Protein AF-A0A2H0W371-F1 (afdb_monomer_lite)

Foldseek 3Di:
DDDDPPPLLVVLQDQWFQLQVLVCVLVVHPDDDPVLLVLLLVLCVVVPDDSVVSVCSSVGDTDGLVVSLVSLCSSCVSVDPSRPNPCSNVSSVVVSSVSSVVRVVVVVVVVVVVVVVVVVVVVVVPPPPPPPPDDDDDDDDDDDDDDD

Organism: NCBI:txid1974525

pLDDT: mean 72.92, std 15.18, range [40.22, 87.5]

Secondary structure (DSSP, 8-state):
--TT---HHHHH--SEEEHHHHHHHHHT-SS--HHHHHHHHHHHHHTT--HHHHHHHHTT-EEEHHHHHHHHHHHHHTT-TT--TTTHHHHHHHHHHHHHHHHHHHHHHHHHHHHHHHHHHHHHHHS--------PPP----------

Radius of gyration: 30.05 Å; chains: 1; bounding box: 100×26×54 Å

Structure (mmCIF, N/CA/C/O backbone):
data_AF-A0A2H0W371-F1
#
_entry.id   AF-A0A2H0W371-F1
#
loop_
_atom_site.group_PDB
_atom_site.id
_atom_site.type_symbol
_atom_site.label_atom_id
_atom_site.label_alt_id
_atom_site.label_comp_id
_atom_site.label_asym_id
_atom_site.label_entity_id
_atom_site.label_seq_id
_atom_site.pdbx_PDB_ins_code
_atom_site.Cartn_x
_atom_site.Cartn_y
_atom_site.Cartn_z
_atom_site.occupancy
_atom_site.B_iso_or_equiv
_atom_site.auth_seq_id
_atom_site.auth_comp_id
_atom_site.auth_asym_id
_atom_site.auth_atom_id
_atom_site.pdbx_PDB_model_num
ATOM 1 N N . MET A 1 1 ? -1.515 -13.572 -37.537 1.00 45.47 1 MET A N 1
ATOM 2 C CA . MET A 1 1 ? -2.278 -12.815 -36.516 1.00 45.47 1 MET A CA 1
ATOM 3 C C . MET A 1 1 ? -1.657 -13.055 -35.143 1.00 45.47 1 MET A C 1
ATOM 5 O O . MET A 1 1 ? -1.600 -14.215 -34.756 1.00 45.47 1 MET A O 1
ATOM 9 N N . PRO A 1 2 ? -1.158 -12.048 -34.399 1.00 51.03 2 PRO A N 1
ATOM 10 C CA . PRO A 1 2 ? -0.669 -12.282 -33.046 1.00 51.03 2 PRO A CA 1
ATOM 11 C C . PRO A 1 2 ? -1.848 -12.209 -32.069 1.00 51.03 2 PRO A C 1
ATOM 13 O O . PRO A 1 2 ? -2.176 -11.146 -31.541 1.00 51.03 2 PRO A O 1
ATOM 16 N N . LEU A 1 3 ? -2.499 -13.349 -31.849 1.00 54.38 3 LEU A N 1
ATOM 17 C CA . LEU A 1 3 ? -3.424 -13.540 -30.737 1.00 54.38 3 LEU A CA 1
ATOM 18 C C . LEU A 1 3 ? -2.616 -13.490 -29.426 1.00 54.38 3 LEU A C 1
ATOM 20 O O . LEU A 1 3 ? -1.643 -14.217 -29.261 1.00 54.38 3 LEU A O 1
ATOM 24 N N . PHE A 1 4 ? -3.013 -12.610 -28.506 1.00 58.00 4 PHE A N 1
ATOM 25 C CA . PHE A 1 4 ? -2.480 -12.485 -27.140 1.00 58.00 4 PHE A CA 1
ATOM 26 C C . PHE A 1 4 ? -1.061 -11.911 -26.981 1.00 58.00 4 PHE A C 1
ATOM 28 O O . PHE A 1 4 ? -0.210 -12.463 -26.282 1.00 58.00 4 PHE A O 1
ATOM 35 N N . ARG A 1 5 ? -0.836 -10.672 -27.442 1.00 51.91 5 ARG A N 1
ATOM 36 C CA . ARG A 1 5 ? 0.043 -9.784 -26.658 1.00 51.91 5 ARG A CA 1
ATOM 37 C C . ARG A 1 5 ? -0.689 -9.452 -25.355 1.00 51.91 5 ARG A C 1
ATOM 39 O O . ARG A 1 5 ? -1.376 -8.436 -25.291 1.00 51.91 5 ARG A O 1
ATOM 46 N N . GLN A 1 6 ? -0.557 -10.292 -24.320 1.00 54.16 6 GLN A N 1
ATOM 47 C CA . GLN A 1 6 ? -0.824 -9.849 -22.945 1.00 54.16 6 GLN A CA 1
ATOM 48 C C . GLN A 1 6 ? -0.182 -8.471 -22.801 1.00 54.16 6 GLN A C 1
ATOM 50 O O . GLN A 1 6 ? 1.014 -8.326 -23.087 1.00 54.16 6 GLN A O 1
ATOM 55 N N . SER A 1 7 ? -0.986 -7.455 -22.471 1.00 61.69 7 SER A N 1
ATOM 56 C CA . SER A 1 7 ? -0.488 -6.084 -22.379 1.00 61.69 7 SER A CA 1
ATOM 57 C C . SER A 1 7 ? 0.780 -6.115 -21.526 1.00 61.69 7 SER A C 1
ATOM 59 O O . SER A 1 7 ? 0.768 -6.649 -20.420 1.00 61.69 7 SER A O 1
ATOM 61 N N . GLN A 1 8 ? 1.913 -5.633 -22.051 1.00 63.12 8 GLN A N 1
ATOM 62 C CA . GLN A 1 8 ? 3.216 -5.754 -21.372 1.00 63.12 8 GLN A CA 1
ATOM 63 C C . GLN A 1 8 ? 3.173 -5.211 -19.930 1.00 63.12 8 GLN A C 1
ATOM 65 O O . GLN A 1 8 ? 3.962 -5.607 -19.082 1.00 63.12 8 GLN A O 1
ATOM 70 N N . ILE A 1 9 ? 2.203 -4.342 -19.648 1.00 61.50 9 ILE A N 1
ATOM 71 C CA . ILE A 1 9 ? 1.884 -3.795 -18.333 1.00 61.50 9 ILE A CA 1
ATOM 72 C C . ILE A 1 9 ? 1.444 -4.889 -17.342 1.00 61.50 9 ILE A C 1
ATOM 74 O O . ILE A 1 9 ? 1.926 -4.873 -16.215 1.00 61.50 9 ILE A O 1
ATOM 78 N N . GLN A 1 10 ? 0.625 -5.873 -17.742 1.00 63.59 10 GLN A N 1
ATOM 79 C CA . GLN A 1 10 ? 0.206 -6.998 -16.882 1.00 63.59 10 GLN A CA 1
ATOM 80 C C . GLN A 1 10 ? 1.382 -7.879 -16.432 1.00 63.59 10 GLN A C 1
ATOM 82 O O . GLN A 1 10 ? 1.332 -8.480 -15.365 1.00 63.59 10 GLN A O 1
ATOM 87 N N . LYS A 1 11 ? 2.480 -7.933 -17.197 1.00 69.94 11 LYS A N 1
ATOM 88 C CA . LYS A 1 11 ? 3.693 -8.655 -16.770 1.00 69.94 11 LYS A CA 1
ATOM 89 C C . LYS A 1 11 ? 4.420 -7.951 -15.623 1.00 69.94 11 LYS A C 1
ATOM 91 O O . LYS A 1 11 ? 5.147 -8.588 -14.869 1.00 69.94 11 LYS A O 1
ATOM 96 N N . HIS A 1 12 ? 4.230 -6.639 -15.494 1.00 72.12 12 HIS A N 1
ATOM 97 C CA . HIS A 1 12 ? 4.898 -5.806 -14.498 1.00 72.12 12 HIS A CA 1
ATOM 98 C C . HIS A 1 12 ? 3.977 -5.374 -13.353 1.00 72.12 12 HIS A C 1
ATOM 100 O O . HIS A 1 12 ? 4.446 -4.706 -12.429 1.00 72.12 12 HIS A O 1
ATOM 106 N N . THR A 1 13 ? 2.694 -5.754 -13.371 1.00 74.50 13 THR A N 1
ATOM 107 C CA . THR A 1 13 ? 1.781 -5.461 -12.262 1.00 74.50 13 THR A CA 1
ATOM 108 C C . THR A 1 13 ? 2.221 -6.205 -11.001 1.00 74.50 13 THR A C 1
ATOM 110 O O . THR A 1 13 ? 2.333 -7.434 -11.030 1.00 74.50 13 THR A O 1
ATOM 113 N N . PRO A 1 14 ? 2.488 -5.493 -9.892 1.00 76.31 14 PRO A N 1
ATOM 114 C CA . PRO A 1 14 ? 2.850 -6.133 -8.634 1.00 76.31 14 PRO A CA 1
ATOM 115 C C . PRO A 1 14 ? 1.670 -6.951 -8.099 1.00 76.31 14 PRO A C 1
ATOM 117 O O . PRO A 1 14 ? 0.543 -6.472 -8.111 1.00 76.31 14 PRO A O 1
ATOM 120 N N . LYS A 1 15 ? 1.931 -8.178 -7.631 1.00 82.00 15 LYS A N 1
ATOM 121 C CA . LYS A 1 15 ? 0.921 -9.043 -6.989 1.00 82.00 15 LYS A CA 1
ATOM 122 C C . LYS A 1 15 ? 0.723 -8.703 -5.508 1.00 82.00 15 LYS A C 1
ATOM 124 O O . LYS A 1 15 ? -0.345 -8.948 -4.959 1.00 82.00 15 LYS A O 1
ATOM 129 N N . THR A 1 16 ? 1.748 -8.133 -4.880 1.00 85.38 16 THR A N 1
ATOM 130 C CA . THR A 1 16 ? 1.739 -7.688 -3.486 1.00 85.38 16 THR A CA 1
ATOM 131 C C . THR A 1 16 ? 2.108 -6.217 -3.386 1.00 85.38 16 THR A C 1
ATOM 133 O O . THR A 1 16 ? 2.848 -5.692 -4.222 1.00 85.38 16 THR A O 1
ATOM 136 N N . ILE A 1 17 ? 1.543 -5.541 -2.388 1.00 85.25 17 ILE A N 1
ATOM 137 C CA . ILE A 1 17 ? 1.775 -4.130 -2.093 1.00 85.25 17 ILE A CA 1
ATOM 138 C C . ILE A 1 17 ? 1.913 -3.948 -0.584 1.00 85.25 17 ILE A C 1
ATOM 140 O O . ILE A 1 17 ? 1.194 -4.563 0.204 1.00 85.25 17 ILE A O 1
ATOM 144 N N . ASN A 1 18 ? 2.792 -3.026 -0.203 1.00 87.38 18 ASN A N 1
ATOM 145 C CA . ASN A 1 18 ? 2.967 -2.585 1.173 1.00 87.38 18 ASN A CA 1
ATOM 146 C C . ASN A 1 18 ? 2.022 -1.417 1.471 1.00 87.38 18 ASN A C 1
ATOM 148 O O . ASN A 1 18 ? 2.092 -0.368 0.823 1.00 87.38 18 ASN A O 1
ATOM 152 N N . LEU A 1 19 ? 1.181 -1.575 2.495 1.00 84.75 19 LEU A N 1
ATOM 153 C CA . LEU A 1 19 ? 0.249 -0.540 2.954 1.00 84.75 19 LEU A CA 1
ATOM 154 C C . LEU A 1 19 ? 0.951 0.794 3.312 1.00 84.75 19 LEU A C 1
ATOM 156 O O . LEU A 1 19 ? 0.481 1.839 2.854 1.00 84.75 19 LEU A O 1
ATOM 160 N N . PRO A 1 20 ? 2.103 0.808 4.020 1.00 85.50 20 PRO A N 1
ATOM 161 C CA . PRO A 1 20 ? 2.812 2.054 4.319 1.00 85.50 20 PRO A CA 1
ATOM 162 C C . PRO A 1 20 ? 3.272 2.791 3.059 1.00 85.50 20 PRO A C 1
ATOM 164 O O . PRO A 1 20 ? 3.151 4.008 2.980 1.00 85.50 20 PRO A O 1
ATOM 167 N N . ASN A 1 21 ? 3.751 2.069 2.042 1.00 85.62 21 ASN A N 1
ATOM 168 C CA . ASN A 1 21 ? 4.214 2.678 0.791 1.00 85.62 21 ASN A CA 1
ATOM 169 C C . ASN A 1 21 ? 3.059 3.271 -0.021 1.00 85.62 21 ASN A C 1
ATOM 171 O O . ASN A 1 21 ? 3.226 4.294 -0.689 1.00 85.62 21 ASN A O 1
ATOM 175 N N . LEU A 1 22 ? 1.887 2.638 0.044 1.00 85.38 22 LEU A N 1
ATOM 176 C CA . LEU A 1 22 ? 0.668 3.178 -0.540 1.00 85.38 22 LEU A CA 1
ATOM 177 C C . LEU A 1 22 ? 0.260 4.484 0.155 1.00 85.38 22 LEU A C 1
ATOM 179 O O . LEU A 1 22 ? -0.000 5.473 -0.527 1.00 85.38 22 LEU A O 1
ATOM 183 N N . TYR A 1 23 ? 0.296 4.515 1.489 1.00 83.69 23 TYR A N 1
ATOM 184 C CA . TYR A 1 23 ? -0.010 5.715 2.272 1.00 83.69 23 TYR A CA 1
ATOM 185 C C . TYR A 1 23 ? 0.991 6.858 2.029 1.00 83.69 23 TYR A C 1
ATOM 187 O O . TYR A 1 23 ? 0.582 7.993 1.786 1.00 83.69 23 TYR A O 1
ATOM 195 N N . LYS A 1 24 ? 2.298 6.556 1.967 1.00 86.94 24 LYS A N 1
ATOM 196 C CA . LYS A 1 24 ? 3.350 7.519 1.581 1.00 86.94 24 LYS A CA 1
ATOM 197 C C . LYS A 1 24 ? 3.059 8.180 0.232 1.00 86.94 24 LYS A C 1
ATOM 199 O O . LYS A 1 24 ? 3.120 9.398 0.104 1.00 86.94 24 LYS A O 1
ATOM 204 N N . ASN A 1 25 ? 2.703 7.378 -0.774 1.00 85.31 25 ASN A N 1
ATOM 205 C CA . ASN A 1 25 ? 2.406 7.869 -2.125 1.00 85.31 25 ASN A CA 1
ATOM 206 C C . ASN A 1 25 ? 1.091 8.660 -2.187 1.00 85.31 25 ASN A C 1
ATOM 208 O O . ASN A 1 25 ? 0.966 9.546 -3.022 1.00 85.31 25 ASN A O 1
ATOM 212 N N . LEU A 1 26 ? 0.122 8.374 -1.313 1.00 82.94 26 LEU A N 1
ATOM 213 C CA . LEU A 1 26 ? -1.107 9.164 -1.211 1.00 82.94 26 LEU A CA 1
ATOM 214 C C . LEU A 1 26 ? -0.855 10.562 -0.657 1.00 82.94 26 LEU A C 1
ATOM 216 O O . LEU A 1 26 ? -1.387 11.536 -1.181 1.00 82.94 26 LEU A O 1
ATOM 220 N N . LEU A 1 27 ? -0.039 10.650 0.390 1.00 82.75 27 LEU A N 1
ATOM 221 C CA . LEU A 1 27 ? 0.285 11.915 1.043 1.00 82.75 27 LEU A CA 1
ATOM 222 C C . LEU A 1 27 ? 1.452 12.661 0.381 1.00 82.75 27 LEU A C 1
ATOM 224 O O . LEU A 1 27 ? 1.765 13.771 0.796 1.00 82.75 27 LEU A O 1
ATOM 228 N N . ASN A 1 28 ? 2.088 12.073 -0.639 1.00 83.00 28 ASN A N 1
ATOM 229 C CA . ASN A 1 28 ? 3.332 12.562 -1.243 1.00 83.00 28 ASN A CA 1
ATOM 230 C C . ASN A 1 28 ? 4.433 12.839 -0.199 1.00 83.00 28 ASN A C 1
ATOM 232 O O . ASN A 1 28 ? 5.173 13.815 -0.309 1.00 83.00 28 ASN A O 1
ATOM 236 N N . VAL A 1 29 ? 4.545 11.973 0.813 1.00 84.12 29 VAL A N 1
ATOM 237 C CA . VAL A 1 29 ? 5.555 12.078 1.878 1.00 84.12 29 VAL A CA 1
ATOM 238 C C . VAL A 1 29 ? 6.608 10.985 1.747 1.00 84.12 29 VAL A C 1
ATOM 240 O O . VAL A 1 29 ? 6.310 9.853 1.360 1.00 84.12 29 VAL A O 1
ATOM 243 N N . ASN A 1 30 ? 7.846 11.315 2.115 1.00 80.69 30 ASN A N 1
ATOM 244 C CA . ASN A 1 30 ? 8.946 10.350 2.132 1.00 80.69 30 ASN A CA 1
ATOM 245 C C . ASN A 1 30 ? 8.827 9.388 3.319 1.00 80.69 30 ASN A C 1
ATOM 247 O O . ASN A 1 30 ? 9.069 8.191 3.161 1.00 80.69 30 ASN A O 1
ATOM 251 N N . ASP A 1 31 ? 8.367 9.885 4.471 1.00 83.25 31 ASP A N 1
ATOM 252 C CA . ASP A 1 31 ? 8.205 9.110 5.696 1.00 83.25 31 ASP A CA 1
ATOM 253 C C . ASP A 1 31 ? 6.866 9.339 6.385 1.00 83.25 31 ASP A C 1
ATOM 255 O O . ASP A 1 31 ? 6.266 10.406 6.296 1.00 83.25 31 ASP A O 1
ATOM 259 N N . LEU A 1 32 ? 6.390 8.291 7.064 1.00 82.31 32 LEU A N 1
ATOM 260 C CA . LEU A 1 32 ? 5.196 8.378 7.898 1.00 82.31 32 LEU A CA 1
ATOM 261 C C . LEU A 1 32 ? 5.554 9.048 9.220 1.00 82.31 32 LEU A C 1
ATOM 263 O O . LEU A 1 32 ? 6.437 8.560 9.935 1.00 82.31 32 LEU A O 1
ATOM 267 N N . SER A 1 33 ? 4.793 10.081 9.577 1.00 83.50 33 SER A N 1
ATOM 268 C CA . SER A 1 33 ? 4.835 10.675 10.910 1.00 83.50 33 SER A CA 1
ATOM 269 C C . SER A 1 33 ? 4.495 9.635 11.985 1.00 83.50 33 SER A C 1
ATOM 271 O O . SER A 1 33 ? 3.726 8.698 11.749 1.00 83.50 33 SER A O 1
ATOM 273 N N . ALA A 1 34 ? 5.042 9.808 13.190 1.00 83.06 34 ALA A N 1
ATOM 274 C CA . ALA A 1 34 ? 4.679 8.994 14.349 1.00 83.06 34 ALA A CA 1
ATOM 275 C C . ALA A 1 34 ? 3.162 9.030 14.610 1.00 83.06 34 ALA A C 1
ATOM 277 O O . ALA A 1 34 ? 2.557 7.994 14.880 1.00 83.06 34 ALA A O 1
ATOM 278 N N . THR A 1 35 ? 2.528 10.191 14.427 1.00 84.00 35 THR A N 1
ATOM 279 C CA . THR A 1 35 ? 1.076 10.357 14.579 1.00 84.00 35 THR A CA 1
ATOM 280 C C . THR A 1 35 ? 0.301 9.533 13.553 1.00 84.00 35 THR A C 1
ATOM 282 O O . THR A 1 35 ? -0.658 8.852 13.908 1.00 84.00 35 THR A O 1
ATOM 285 N N . ASP A 1 36 ? 0.744 9.523 12.293 1.00 82.62 36 ASP A N 1
ATOM 286 C CA . ASP A 1 36 ? 0.120 8.712 11.243 1.00 82.62 36 ASP A CA 1
ATOM 287 C C . ASP A 1 36 ? 0.251 7.218 11.535 1.00 82.62 36 ASP A C 1
ATOM 289 O O . ASP A 1 36 ? -0.714 6.471 11.395 1.00 82.62 36 ASP A O 1
ATOM 293 N N . LYS A 1 37 ? 1.426 6.779 11.998 1.00 85.25 37 LYS A N 1
ATOM 294 C CA . LYS A 1 37 ? 1.663 5.388 12.412 1.00 85.25 37 LYS A CA 1
ATOM 295 C C . LYS A 1 37 ? 0.708 4.962 13.525 1.00 85.25 37 LYS A C 1
ATOM 297 O O . LYS A 1 37 ? 0.116 3.887 13.439 1.00 85.25 37 LYS A O 1
ATOM 302 N N . ILE A 1 38 ? 0.525 5.814 14.533 1.00 86.38 38 ILE A N 1
ATOM 303 C CA . ILE A 1 38 ? -0.408 5.572 15.640 1.00 86.38 38 ILE A CA 1
ATOM 304 C C . ILE A 1 38 ? -1.850 5.520 15.125 1.00 86.38 38 ILE A C 1
ATOM 306 O O . ILE A 1 38 ? -2.596 4.618 15.499 1.00 86.38 38 ILE A O 1
ATOM 310 N N . ASN A 1 39 ? -2.243 6.441 14.244 1.00 85.75 39 ASN A N 1
ATOM 311 C CA . ASN A 1 39 ? -3.596 6.480 13.687 1.00 85.75 39 ASN A CA 1
ATOM 312 C C . ASN 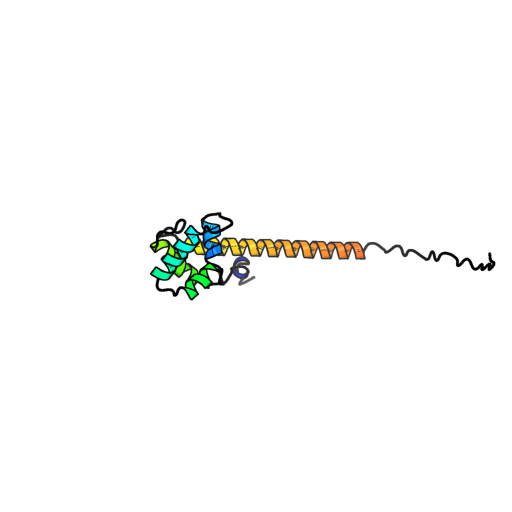A 1 39 ? -3.906 5.245 12.832 1.00 85.75 39 ASN A C 1
ATOM 314 O O . ASN A 1 39 ? -4.983 4.669 12.972 1.00 85.75 39 ASN A O 1
ATOM 318 N N . ILE A 1 40 ? -2.959 4.800 12.000 1.00 85.56 40 ILE A N 1
ATOM 319 C CA . ILE A 1 40 ? -3.084 3.561 11.218 1.00 85.56 40 ILE A CA 1
ATOM 320 C C . ILE A 1 40 ? -3.231 2.363 12.156 1.00 85.56 40 ILE A C 1
ATOM 322 O O . ILE A 1 40 ? -4.128 1.549 11.971 1.00 85.56 40 ILE A O 1
ATOM 326 N N . MET A 1 41 ? -2.384 2.263 13.178 1.00 86.62 41 MET A N 1
ATOM 327 C CA . MET A 1 41 ? -2.405 1.146 14.123 1.00 86.62 41 MET A CA 1
ATOM 328 C C . MET A 1 41 ? -3.723 1.084 14.905 1.00 86.62 41 MET A C 1
ATOM 330 O O . MET A 1 41 ? -4.362 0.036 14.926 1.00 86.62 41 MET A O 1
ATOM 334 N N . LYS A 1 42 ? -4.210 2.224 15.410 1.00 86.62 42 LYS A N 1
ATOM 335 C CA . LYS A 1 42 ? -5.529 2.328 16.056 1.00 86.62 42 LYS A CA 1
ATOM 336 C C . LYS A 1 42 ? -6.675 1.968 15.112 1.00 86.62 42 LYS A C 1
ATOM 338 O O . LYS A 1 42 ? -7.646 1.345 15.532 1.00 86.62 42 LYS A O 1
ATOM 343 N N . ALA A 1 43 ? -6.599 2.374 13.846 1.00 85.56 43 ALA A N 1
ATOM 344 C CA . ALA A 1 43 ? -7.614 2.034 12.855 1.00 85.56 43 ALA A CA 1
ATOM 345 C C . ALA A 1 43 ? -7.638 0.526 12.555 1.00 85.56 43 ALA A C 1
ATOM 347 O O . ALA A 1 43 ? -8.718 -0.051 12.440 1.00 85.56 43 ALA A O 1
ATOM 348 N N . LEU A 1 44 ? -6.466 -0.112 12.488 1.00 86.50 44 LEU A N 1
ATOM 349 C CA . LEU A 1 44 ? -6.336 -1.556 12.290 1.00 86.50 44 LEU A CA 1
ATOM 350 C C . L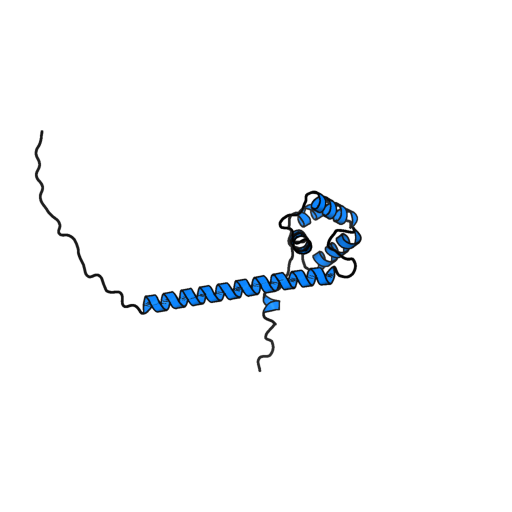EU A 1 44 ? -6.869 -2.350 13.493 1.00 86.50 44 LEU A C 1
ATOM 352 O O . LEU A 1 44 ? -7.654 -3.281 13.308 1.00 86.50 44 LEU A O 1
ATOM 356 N N . GLU A 1 45 ? -6.532 -1.934 14.713 1.00 87.19 45 GLU A N 1
ATOM 357 C CA . GLU A 1 45 ? -7.069 -2.527 15.946 1.00 87.19 45 GLU A CA 1
ATOM 358 C C . GLU A 1 45 ? -8.597 -2.406 16.016 1.00 87.19 45 GLU A C 1
ATOM 360 O O . GLU A 1 45 ? -9.285 -3.388 16.287 1.00 87.19 45 GLU A O 1
ATOM 365 N N . LYS A 1 46 ? -9.157 -1.238 15.666 1.00 84.75 46 LYS A N 1
ATOM 366 C CA . LYS A 1 46 ? -10.617 -1.039 15.593 1.00 84.75 46 LYS A CA 1
ATOM 367 C C . LYS A 1 46 ? -11.304 -1.925 14.554 1.00 84.75 46 LYS A C 1
ATOM 369 O O . LYS A 1 46 ? -12.486 -2.216 14.699 1.00 84.75 46 LYS A O 1
ATOM 374 N N . SER A 1 47 ? -10.594 -2.335 13.505 1.00 81.94 47 SER A N 1
ATOM 375 C CA . SER A 1 47 ? -11.106 -3.294 12.519 1.00 81.94 47 SER A CA 1
ATOM 376 C C . SER A 1 47 ? -10.958 -4.762 12.935 1.00 81.94 47 SER A C 1
ATOM 378 O O . SER A 1 47 ? -11.359 -5.634 12.169 1.00 81.94 47 SER A O 1
ATOM 380 N N . GLY A 1 48 ? -10.431 -5.040 14.133 1.00 83.38 48 GLY A N 1
ATOM 381 C CA . GLY A 1 48 ? -10.315 -6.392 14.685 1.00 83.38 48 GLY A CA 1
ATOM 382 C C . GLY A 1 48 ? -8.994 -7.100 14.379 1.00 83.38 48 GLY A C 1
ATOM 383 O O . GLY A 1 48 ? -8.915 -8.314 14.538 1.00 83.38 48 GLY A O 1
ATOM 384 N N . TYR A 1 49 ? -7.959 -6.378 13.931 1.00 85.38 49 TYR A N 1
ATOM 385 C CA . TYR A 1 49 ? -6.621 -6.952 13.765 1.00 85.38 49 TYR A CA 1
ATOM 386 C C . TYR A 1 49 ? -5.824 -6.883 15.068 1.00 85.38 49 TYR A C 1
ATOM 388 O O . TYR A 1 49 ? -5.734 -5.828 15.696 1.00 85.38 49 TYR A O 1
ATOM 396 N N . ASP A 1 50 ? -5.154 -7.983 15.412 1.00 87.50 50 ASP A N 1
ATOM 397 C CA . ASP A 1 50 ? -4.238 -8.035 16.548 1.00 87.50 50 ASP A CA 1
ATOM 398 C C . ASP A 1 50 ? -3.079 -7.050 16.387 1.00 87.50 50 ASP A C 1
ATOM 400 O O . ASP A 1 50 ? -2.542 -6.864 15.287 1.00 87.50 50 ASP A O 1
ATOM 404 N N . TYR A 1 51 ? -2.596 -6.519 17.511 1.00 84.06 51 TYR A N 1
ATOM 405 C CA . TYR A 1 51 ? -1.445 -5.614 17.570 1.00 84.06 51 TYR A CA 1
ATOM 406 C C . TYR A 1 51 ? 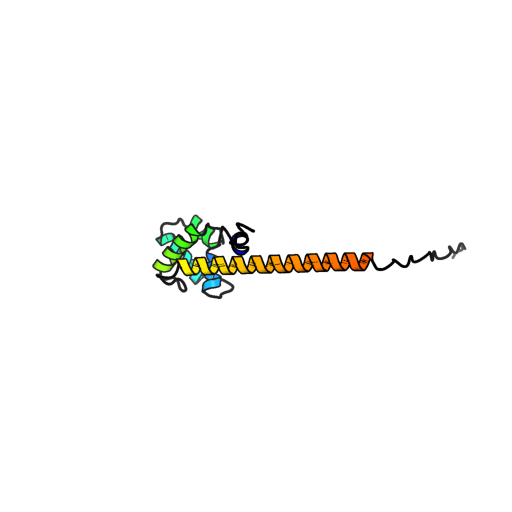-0.230 -6.139 16.787 1.00 84.06 51 TYR A C 1
ATOM 408 O O . TYR A 1 51 ? 0.413 -5.407 16.033 1.00 84.06 51 TYR A O 1
ATOM 416 N N . THR A 1 52 ? 0.065 -7.439 16.897 1.00 86.62 52 THR A N 1
ATOM 417 C CA . THR A 1 52 ? 1.198 -8.066 16.197 1.00 86.62 52 THR A CA 1
ATOM 418 C C . THR A 1 52 ? 1.021 -8.045 14.679 1.00 86.62 52 THR A C 1
ATOM 420 O O . THR A 1 52 ? 1.977 -7.798 13.939 1.00 86.62 52 THR A O 1
ATOM 423 N N . THR A 1 53 ? -0.200 -8.279 14.192 1.00 84.19 53 THR A N 1
ATOM 424 C CA . THR A 1 53 ? -0.518 -8.197 12.765 1.00 84.19 53 THR A CA 1
ATOM 425 C C . THR A 1 53 ? -0.493 -6.761 12.269 1.00 84.19 53 THR A C 1
ATOM 427 O O . THR A 1 53 ? 0.134 -6.501 11.241 1.00 84.19 53 THR A O 1
ATOM 430 N N . SER A 1 54 ? -1.057 -5.826 13.030 1.00 85.38 54 SER A N 1
ATOM 431 C CA . SER A 1 54 ? -1.050 -4.393 12.728 1.00 85.38 54 SER A CA 1
ATOM 432 C C . SER A 1 54 ? 0.374 -3.840 12.645 1.00 85.38 54 SER A C 1
ATOM 434 O O . SER A 1 54 ? 0.723 -3.165 11.674 1.00 85.38 54 SER A O 1
ATOM 436 N N . SER A 1 55 ? 1.237 -4.218 13.590 1.00 85.06 55 SER A N 1
ATOM 437 C CA . SER A 1 55 ? 2.657 -3.855 13.601 1.00 85.06 55 SER A CA 1
ATOM 438 C C . SER A 1 55 ? 3.407 -4.423 12.391 1.00 85.06 55 SER A C 1
ATOM 440 O O . SER A 1 55 ? 4.130 -3.693 11.715 1.00 85.06 55 SER A O 1
ATOM 442 N N . LYS A 1 56 ? 3.168 -5.689 12.015 1.00 85.12 56 LYS A N 1
ATOM 443 C CA . LYS A 1 56 ? 3.759 -6.284 10.799 1.00 85.12 56 LYS A CA 1
ATOM 444 C C . LYS A 1 56 ? 3.312 -5.567 9.523 1.00 85.12 56 LYS A C 1
ATOM 446 O O . LYS A 1 56 ? 4.126 -5.339 8.630 1.00 85.12 56 LYS A O 1
ATOM 451 N N . ILE A 1 57 ? 2.031 -5.212 9.423 1.00 85.50 57 ILE A N 1
ATOM 452 C CA . ILE A 1 57 ? 1.483 -4.462 8.283 1.00 85.50 57 ILE A CA 1
ATOM 453 C C . ILE A 1 57 ? 2.151 -3.084 8.190 1.00 85.50 57 ILE A C 1
ATOM 455 O O . ILE A 1 57 ? 2.606 -2.686 7.115 1.00 85.50 57 ILE A O 1
ATOM 459 N N . LEU A 1 58 ? 2.269 -2.385 9.321 1.00 85.44 58 LEU A N 1
ATOM 460 C CA . LEU A 1 58 ? 2.924 -1.082 9.401 1.00 85.44 58 LEU A CA 1
ATOM 461 C C . LEU A 1 58 ? 4.437 -1.162 9.130 1.00 85.44 58 LEU A C 1
ATOM 463 O O . LEU A 1 58 ? 5.004 -0.250 8.532 1.00 85.44 58 LEU A O 1
ATOM 467 N N . GLY A 1 59 ? 5.072 -2.271 9.507 1.00 83.50 59 GLY A N 1
ATOM 468 C CA . GLY A 1 59 ? 6.475 -2.585 9.233 1.00 83.50 59 GLY A CA 1
ATOM 469 C C . GLY A 1 59 ? 6.783 -2.880 7.762 1.00 83.50 59 GLY A C 1
ATOM 470 O O . GLY A 1 59 ? 7.932 -3.146 7.425 1.00 83.50 59 GLY A O 1
ATOM 471 N N . GLY A 1 60 ? 5.785 -2.821 6.874 1.00 83.75 60 GLY A N 1
ATOM 472 C CA . GLY A 1 60 ? 5.986 -3.001 5.438 1.00 83.75 60 GLY A CA 1
ATOM 473 C C . GLY A 1 60 ? 5.858 -4.446 4.971 1.00 83.75 60 GLY A C 1
ATOM 474 O O . GLY A 1 60 ? 6.463 -4.808 3.967 1.00 83.75 60 GLY A O 1
ATOM 475 N N . LYS A 1 61 ? 5.070 -5.272 5.670 1.00 84.94 61 LYS A N 1
ATOM 476 C CA . LYS A 1 61 ? 4.710 -6.603 5.175 1.00 84.94 61 LYS A CA 1
ATOM 477 C C . LYS A 1 61 ? 4.014 -6.502 3.814 1.00 84.94 61 LYS A C 1
ATOM 479 O O . LYS A 1 61 ? 3.037 -5.766 3.665 1.00 84.94 61 LYS A O 1
ATOM 484 N N . ASP A 1 62 ? 4.474 -7.324 2.876 1.00 85.62 62 ASP A N 1
ATOM 485 C CA . ASP A 1 62 ? 3.831 -7.527 1.584 1.00 85.62 62 ASP A CA 1
ATOM 486 C C . ASP A 1 62 ? 2.446 -8.155 1.757 1.00 85.62 62 ASP A C 1
ATOM 488 O O . ASP A 1 62 ? 2.284 -9.240 2.329 1.00 85.62 62 ASP A O 1
ATOM 492 N N . LEU A 1 63 ? 1.427 -7.466 1.248 1.00 85.31 63 LEU A N 1
ATOM 493 C CA . LEU A 1 63 ? 0.041 -7.912 1.295 1.00 85.31 63 LEU A CA 1
ATOM 494 C C . LEU A 1 63 ? -0.522 -8.046 -0.113 1.00 85.31 63 LEU A C 1
ATOM 496 O O . LEU A 1 63 ? -0.197 -7.274 -1.010 1.00 85.31 63 LEU A O 1
ATOM 500 N N . ASN A 1 64 ? -1.406 -9.021 -0.305 1.00 87.25 64 ASN A N 1
ATOM 501 C CA . ASN A 1 64 ? -2.117 -9.177 -1.569 1.00 87.25 64 ASN A CA 1
ATOM 502 C C . ASN A 1 64 ? -3.034 -7.964 -1.823 1.00 87.25 64 ASN A C 1
ATOM 504 O O . ASN A 1 64 ? -3.593 -7.409 -0.874 1.00 87.25 64 ASN A O 1
ATOM 508 N N . ILE A 1 65 ? -3.230 -7.585 -3.088 1.00 84.00 65 ILE A N 1
ATOM 509 C CA . ILE A 1 65 ? -4.003 -6.392 -3.478 1.00 84.00 65 ILE A CA 1
ATOM 510 C C . ILE A 1 65 ? -5.403 -6.406 -2.854 1.00 84.00 65 ILE A C 1
ATOM 512 O O . ILE A 1 65 ? -5.843 -5.379 -2.345 1.00 84.00 65 ILE A O 1
ATOM 516 N N . SER A 1 66 ? -6.082 -7.558 -2.841 1.00 84.44 66 SER A N 1
ATOM 517 C CA . SER A 1 66 ? -7.419 -7.687 -2.242 1.00 84.44 66 SER A CA 1
ATOM 518 C C . SER A 1 66 ? -7.422 -7.311 -0.758 1.00 84.44 66 SER A C 1
ATOM 520 O O . SER A 1 66 ? -8.232 -6.493 -0.339 1.00 84.44 66 SER A O 1
ATOM 522 N N . LYS A 1 67 ? -6.436 -7.798 0.009 1.00 84.56 67 LYS A N 1
ATOM 523 C CA . LYS A 1 67 ? -6.285 -7.450 1.430 1.00 84.56 67 LYS A CA 1
ATOM 524 C C . LYS A 1 67 ? -5.942 -5.975 1.619 1.00 84.56 67 LYS A C 1
ATOM 526 O O . LYS A 1 67 ? -6.424 -5.342 2.546 1.00 84.56 67 LYS A O 1
ATOM 531 N N . VAL A 1 68 ? -5.128 -5.397 0.735 1.00 84.75 68 VAL A N 1
ATOM 532 C CA . VAL A 1 68 ? -4.812 -3.960 0.787 1.00 84.75 68 VAL A CA 1
ATOM 533 C C . VAL A 1 68 ? -6.054 -3.110 0.518 1.00 84.75 68 VAL A C 1
ATOM 535 O O . VAL A 1 68 ? -6.220 -2.085 1.171 1.00 84.75 68 VAL A O 1
ATOM 538 N N . LYS A 1 69 ? -6.942 -3.529 -0.393 1.00 86.00 69 LYS A N 1
ATOM 539 C CA . LYS A 1 69 ? -8.225 -2.852 -0.644 1.00 86.00 69 LYS A CA 1
ATOM 540 C C . LYS A 1 69 ? -9.140 -2.898 0.579 1.00 86.00 69 LYS A C 1
ATOM 542 O O . LYS A 1 69 ? -9.681 -1.863 0.958 1.00 86.00 69 LYS A O 1
ATOM 547 N N . GLU A 1 70 ? -9.251 -4.057 1.224 1.00 86.06 70 GLU A N 1
ATOM 548 C CA . GLU A 1 70 ? -10.004 -4.215 2.477 1.00 86.06 70 GLU A CA 1
ATOM 549 C C . GLU A 1 70 ? -9.461 -3.287 3.571 1.00 86.06 70 GLU A C 1
ATOM 551 O O . GLU A 1 70 ? -10.199 -2.469 4.123 1.00 86.06 70 GLU A O 1
ATOM 556 N N . LEU A 1 71 ? -8.148 -3.336 3.818 1.00 84.81 71 LEU A N 1
ATOM 557 C CA . LEU A 1 71 ? -7.489 -2.482 4.805 1.00 84.81 71 LEU A CA 1
ATOM 558 C C . LEU A 1 71 ? -7.648 -0.996 4.484 1.00 84.81 71 LEU A C 1
ATOM 560 O O . LEU A 1 71 ? -7.960 -0.212 5.374 1.00 84.81 71 LEU A O 1
ATOM 564 N N . ALA A 1 72 ? -7.489 -0.598 3.222 1.00 84.50 72 ALA A N 1
ATOM 565 C CA . ALA A 1 72 ? -7.719 0.777 2.796 1.00 84.50 72 ALA A CA 1
ATOM 566 C C . ALA A 1 72 ? -9.163 1.219 3.093 1.00 84.50 72 ALA A C 1
ATOM 568 O O . ALA A 1 72 ? -9.374 2.332 3.574 1.00 84.50 72 ALA A O 1
ATOM 569 N N . GLY A 1 73 ? -10.144 0.334 2.890 1.00 84.69 73 GLY A N 1
ATOM 570 C CA . GLY A 1 73 ? -11.536 0.562 3.280 1.00 84.69 73 GLY A CA 1
ATOM 571 C C . GLY A 1 73 ? -11.706 0.784 4.786 1.00 84.69 73 GLY A C 1
ATOM 572 O O . GLY A 1 73 ? -12.389 1.726 5.191 1.00 84.69 73 GLY A O 1
ATOM 573 N N . HIS A 1 74 ? -11.045 -0.018 5.625 1.00 84.19 74 HIS A N 1
ATOM 574 C CA . HIS A 1 74 ? -11.049 0.176 7.082 1.00 84.19 74 HIS A CA 1
ATOM 575 C C . HIS A 1 74 ? -10.398 1.502 7.500 1.00 84.19 74 HIS A C 1
ATOM 577 O O . HIS A 1 74 ? -10.960 2.230 8.318 1.00 84.19 74 HIS A O 1
ATOM 583 N N . LEU A 1 75 ? -9.265 1.864 6.892 1.00 84.00 75 LEU A N 1
ATOM 584 C CA . LEU A 1 75 ? -8.583 3.138 7.150 1.00 84.00 75 LEU A CA 1
ATOM 585 C C . LEU A 1 75 ? -9.441 4.336 6.730 1.00 84.00 75 LEU A C 1
ATOM 587 O O . LEU A 1 75 ? -9.473 5.348 7.427 1.00 84.00 75 LEU A O 1
ATOM 591 N N . SER A 1 76 ? -10.180 4.208 5.628 1.00 84.62 76 SER A N 1
ATOM 592 C CA . SER A 1 76 ? -11.112 5.242 5.185 1.00 84.62 76 SER A CA 1
ATOM 593 C C . SER A 1 76 ? -12.292 5.412 6.142 1.00 84.62 76 SER A C 1
ATOM 595 O O . SER A 1 76 ? -12.627 6.539 6.496 1.00 84.62 76 SER A O 1
AT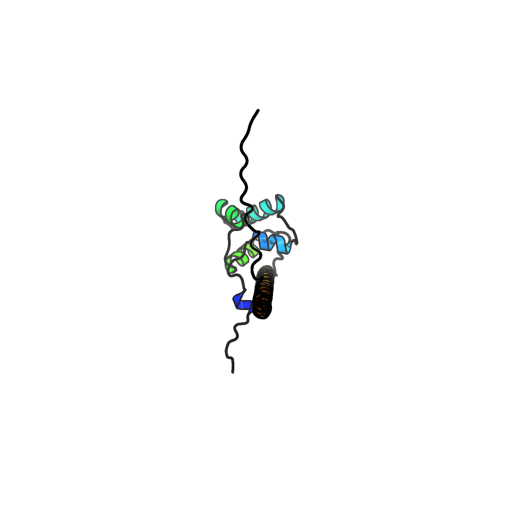OM 597 N N . LYS A 1 77 ? -12.869 4.310 6.647 1.00 82.69 77 LYS A N 1
ATOM 598 C CA . LYS A 1 77 ? -13.904 4.356 7.699 1.00 82.69 77 LYS A CA 1
ATOM 599 C C . LYS A 1 77 ? -13.393 4.991 8.993 1.00 82.69 77 LYS A C 1
ATOM 601 O O . LYS A 1 77 ? -14.157 5.645 9.692 1.00 82.69 77 LYS A O 1
ATOM 606 N N . ALA A 1 78 ? -12.108 4.822 9.300 1.00 80.31 78 ALA A N 1
ATOM 607 C CA . ALA A 1 78 ? -11.457 5.466 10.435 1.00 80.31 78 ALA A CA 1
ATOM 608 C C . ALA A 1 78 ? -11.130 6.956 10.199 1.00 80.31 78 ALA A C 1
ATOM 610 O O . ALA A 1 78 ? -10.595 7.603 11.098 1.00 80.31 78 ALA A O 1
ATOM 611 N N . GLY A 1 79 ? -11.436 7.505 9.017 1.00 75.44 79 GLY A N 1
ATOM 612 C CA . GLY A 1 79 ? -11.223 8.914 8.694 1.00 75.44 79 GLY A CA 1
ATOM 613 C C . GLY A 1 79 ? -9.759 9.284 8.457 1.00 75.44 79 GLY A C 1
ATOM 614 O O . GLY A 1 79 ? -9.389 10.444 8.641 1.00 75.44 79 GLY A O 1
ATOM 615 N N . LEU A 1 80 ? -8.902 8.327 8.072 1.00 80.94 80 LEU A N 1
ATOM 616 C CA . LEU A 1 80 ? -7.506 8.646 7.779 1.00 80.94 80 LEU A CA 1
ATOM 617 C C . LEU A 1 80 ? -7.375 9.575 6.568 1.00 80.94 80 LEU A C 1
ATOM 619 O O . LEU A 1 80 ? -7.984 9.380 5.512 1.00 80.94 80 LEU A O 1
ATOM 623 N N . LYS A 1 81 ? -6.499 10.569 6.720 1.00 72.25 81 LYS A N 1
ATOM 624 C CA . LYS A 1 81 ? -6.224 11.575 5.698 1.00 72.25 81 LYS A CA 1
ATOM 625 C C . LYS A 1 81 ? -5.689 10.905 4.428 1.00 72.25 81 LYS A C 1
ATOM 627 O O . LYS A 1 81 ? -4.793 10.072 4.480 1.00 72.25 81 LYS A O 1
ATOM 632 N N . GLY A 1 82 ? -6.248 11.274 3.277 1.00 71.38 82 GLY A N 1
ATOM 633 C CA . GLY A 1 82 ? -5.864 10.718 1.973 1.00 71.38 82 GLY A CA 1
ATOM 634 C C . GLY A 1 82 ? -6.668 9.493 1.521 1.00 71.38 82 GLY A C 1
ATOM 635 O O . GLY A 1 82 ? -6.584 9.137 0.347 1.00 71.38 82 GLY A O 1
ATOM 636 N N . PHE A 1 83 ? -7.492 8.890 2.387 1.00 75.69 83 PHE A N 1
ATOM 637 C CA . PHE A 1 83 ? -8.430 7.832 2.000 1.00 75.69 83 PHE A CA 1
ATOM 638 C C . PHE A 1 83 ? -9.872 8.347 1.999 1.00 75.69 83 PHE A C 1
ATOM 640 O O . PHE A 1 83 ? -10.554 8.330 3.022 1.00 75.69 83 PHE A O 1
ATOM 647 N N . THR A 1 84 ? -10.361 8.776 0.835 1.00 71.62 84 THR A N 1
ATOM 648 C CA . THR A 1 84 ? -11.773 9.138 0.660 1.00 71.62 84 THR A CA 1
ATOM 649 C C . THR A 1 84 ? -12.651 7.886 0.579 1.00 71.62 84 THR A C 1
ATOM 651 O O . THR A 1 84 ? -12.301 6.894 -0.067 1.00 71.62 84 THR A O 1
ATOM 654 N N . GLN A 1 85 ? -13.812 7.951 1.235 1.00 63.16 85 GLN A N 1
ATOM 655 C CA . GLN A 1 85 ? -14.727 6.821 1.463 1.00 63.16 85 GLN A CA 1
ATOM 656 C C . GLN A 1 85 ? -15.207 6.143 0.174 1.00 63.16 85 GLN A C 1
ATOM 658 O O . GLN A 1 85 ? -15.457 4.941 0.173 1.00 63.16 85 GLN A O 1
ATOM 663 N N . ASN A 1 86 ? -15.229 6.883 -0.939 1.00 62.69 86 ASN A N 1
ATOM 664 C CA . ASN A 1 86 ? -15.749 6.406 -2.220 1.00 62.69 86 ASN A CA 1
ATOM 665 C C . ASN A 1 86 ? -14.673 6.042 -3.262 1.00 62.69 86 ASN A C 1
ATOM 667 O O . ASN A 1 86 ? -15.019 5.468 -4.292 1.00 62.69 86 ASN A O 1
ATOM 671 N N . ASP A 1 87 ? -13.380 6.309 -3.022 1.00 74.50 87 ASP A N 1
ATOM 672 C CA . ASP A 1 87 ? -12.324 6.089 -4.034 1.00 74.50 87 ASP A CA 1
ATOM 673 C C . ASP A 1 87 ? -11.178 5.173 -3.577 1.00 74.50 87 ASP A C 1
ATOM 675 O O . ASP A 1 87 ? -10.205 4.989 -4.309 1.00 74.50 87 ASP A O 1
ATOM 679 N N . THR A 1 88 ? -11.279 4.526 -2.416 1.00 77.88 88 THR A N 1
ATOM 680 C CA . THR A 1 88 ? -10.230 3.636 -1.873 1.00 77.88 88 THR A CA 1
ATOM 681 C C . THR A 1 88 ? -9.785 2.548 -2.853 1.00 77.88 88 THR A C 1
ATOM 683 O O . THR A 1 88 ? -8.586 2.353 -3.059 1.00 77.88 88 THR A O 1
ATOM 686 N N . ASN A 1 89 ? -10.720 1.901 -3.552 1.00 82.38 89 ASN A N 1
ATOM 687 C CA . ASN A 1 89 ? -10.386 0.901 -4.573 1.00 82.38 89 ASN A CA 1
ATOM 688 C C . ASN A 1 89 ? -9.632 1.507 -5.766 1.00 82.38 89 ASN A C 1
ATOM 690 O O . ASN A 1 89 ? -8.624 0.954 -6.212 1.00 82.38 89 ASN A O 1
ATOM 694 N N . ARG A 1 90 ? -10.079 2.672 -6.247 1.00 82.88 90 ARG A N 1
ATOM 695 C CA . ARG A 1 90 ? -9.445 3.392 -7.362 1.00 82.88 90 ARG A CA 1
ATOM 696 C C . ARG A 1 90 ? -8.056 3.898 -6.992 1.00 82.88 90 ARG A C 1
ATOM 698 O O . ARG A 1 90 ? -7.157 3.869 -7.829 1.00 82.88 90 ARG A O 1
ATOM 705 N N . ILE A 1 91 ? -7.867 4.323 -5.746 1.00 84.31 91 ILE A N 1
ATOM 706 C CA . ILE A 1 91 ? -6.580 4.735 -5.186 1.00 84.31 91 ILE A CA 1
ATOM 707 C C . ILE A 1 91 ? -5.585 3.571 -5.225 1.00 84.31 91 ILE A C 1
ATOM 709 O O . ILE A 1 91 ? -4.474 3.730 -5.742 1.00 84.31 91 ILE A O 1
ATOM 713 N N . VAL A 1 92 ? -5.995 2.394 -4.741 1.00 84.88 92 VAL A N 1
ATOM 714 C CA . VAL A 1 92 ? -5.154 1.189 -4.770 1.00 84.88 92 VAL A CA 1
ATOM 715 C C . VAL A 1 92 ? -4.826 0.801 -6.211 1.00 84.88 92 VAL A C 1
ATOM 717 O O . VAL A 1 92 ? -3.657 0.600 -6.535 1.00 84.88 92 VAL A O 1
ATOM 720 N N . ASP A 1 93 ? -5.807 0.791 -7.114 1.00 84.88 93 ASP A N 1
ATOM 721 C CA . ASP A 1 93 ? -5.580 0.442 -8.522 1.00 84.88 93 ASP A CA 1
ATOM 722 C C . ASP A 1 93 ? -4.667 1.453 -9.243 1.00 84.88 93 ASP A C 1
ATOM 724 O O . ASP A 1 93 ? -3.800 1.068 -10.036 1.00 84.88 93 ASP A O 1
ATOM 728 N N . LYS A 1 94 ? -4.794 2.751 -8.940 1.00 85.31 94 LYS A N 1
ATOM 729 C CA . LYS A 1 94 ? -3.902 3.801 -9.456 1.00 85.31 94 LYS A CA 1
ATOM 730 C C . LYS A 1 94 ? -2.470 3.602 -8.960 1.00 85.31 94 LYS A C 1
ATOM 732 O O . LYS A 1 94 ? -1.529 3.749 -9.746 1.00 85.31 94 LYS A O 1
ATOM 737 N N . TYR A 1 95 ? -2.299 3.226 -7.693 1.00 85.75 95 TYR A N 1
ATOM 738 C CA . TYR A 1 95 ? -0.995 2.893 -7.126 1.00 85.75 95 TYR A CA 1
ATOM 739 C C . TYR A 1 95 ? -0.373 1.671 -7.821 1.00 85.75 95 TYR A C 1
ATOM 741 O O . TYR A 1 95 ? 0.763 1.757 -8.293 1.00 85.75 95 TYR A O 1
ATOM 749 N N . VAL A 1 96 ? -1.134 0.578 -7.975 1.00 86.12 96 VAL A N 1
ATOM 750 C CA . VAL A 1 96 ? -0.704 -0.644 -8.688 1.00 86.12 96 VAL A CA 1
ATOM 751 C C . VAL A 1 96 ? -0.216 -0.300 -10.098 1.00 86.12 96 VAL A C 1
ATOM 753 O O . VAL A 1 96 ? 0.860 -0.736 -10.512 1.00 86.12 96 VAL A O 1
ATOM 756 N N . ARG A 1 97 ? -0.982 0.514 -10.839 1.00 84.69 97 ARG A N 1
ATOM 757 C CA . ARG A 1 97 ? -0.615 0.943 -12.198 1.00 84.69 97 ARG A CA 1
ATOM 758 C C . ARG A 1 97 ? 0.664 1.777 -12.215 1.00 84.69 97 ARG A C 1
ATOM 760 O O . ARG A 1 97 ? 1.519 1.540 -13.066 1.00 84.69 97 ARG A O 1
ATOM 767 N N . LYS A 1 98 ? 0.822 2.725 -11.285 1.00 85.00 98 LYS A N 1
ATOM 768 C CA . LYS A 1 98 ? 2.031 3.563 -11.183 1.00 85.00 98 LYS A CA 1
ATOM 769 C C . LYS A 1 98 ? 3.275 2.703 -10.929 1.00 85.00 98 LYS A C 1
ATOM 771 O O . LYS A 1 98 ? 4.291 2.899 -11.591 1.00 85.00 98 LYS A O 1
ATOM 776 N N . GLU A 1 99 ? 3.181 1.716 -10.043 1.00 82.69 99 GLU A N 1
ATOM 777 C CA . GLU A 1 99 ? 4.263 0.755 -9.788 1.00 82.69 99 GLU A CA 1
ATOM 778 C C . GLU A 1 99 ? 4.560 -0.137 -11.005 1.00 82.69 99 GLU A C 1
ATOM 780 O O . GLU A 1 99 ? 5.725 -0.345 -11.352 1.00 82.69 99 GLU A O 1
ATOM 785 N N . ALA A 1 100 ? 3.529 -0.597 -11.720 1.00 81.69 100 ALA A N 1
ATOM 786 C CA . ALA A 1 100 ? 3.703 -1.373 -12.948 1.00 81.69 100 ALA A CA 1
ATOM 787 C C . ALA A 1 100 ? 4.440 -0.578 -14.042 1.00 81.69 100 ALA A C 1
ATOM 789 O O . ALA A 1 100 ? 5.343 -1.105 -14.697 1.00 81.69 100 ALA A O 1
ATOM 790 N N . ILE A 1 101 ? 4.097 0.704 -14.213 1.00 82.62 101 ILE A N 1
ATOM 791 C CA . ILE A 1 101 ? 4.756 1.606 -15.171 1.00 82.62 101 ILE A CA 1
ATOM 792 C C . ILE A 1 101 ? 6.217 1.836 -14.779 1.00 82.62 101 ILE A C 1
ATOM 794 O O . ILE A 1 101 ? 7.097 1.722 -15.632 1.00 82.62 101 ILE A O 1
ATOM 798 N N . LYS A 1 102 ? 6.505 2.094 -13.496 1.00 83.56 102 LYS A N 1
ATOM 799 C CA . LYS A 1 102 ? 7.891 2.234 -13.017 1.00 83.56 102 LYS A CA 1
ATOM 800 C C . LYS A 1 102 ? 8.719 0.990 -13.336 1.00 83.56 102 LYS A C 1
ATOM 802 O O . LYS A 1 102 ? 9.803 1.113 -13.904 1.00 83.56 102 LYS A O 1
ATOM 807 N N . LYS A 1 103 ? 8.200 -0.204 -13.028 1.00 81.25 103 LYS A N 1
ATOM 808 C CA . LYS A 1 103 ? 8.885 -1.474 -13.316 1.00 81.25 103 LYS A CA 1
ATOM 809 C C . LYS A 1 103 ? 9.114 -1.676 -14.813 1.00 81.25 103 LYS A C 1
ATOM 811 O O . LYS A 1 103 ? 10.213 -2.068 -15.199 1.00 81.25 103 LYS A O 1
ATOM 816 N N . LYS A 1 104 ? 8.126 -1.348 -15.651 1.00 81.00 104 LYS A N 1
ATOM 817 C CA . LYS A 1 104 ? 8.272 -1.373 -17.113 1.00 81.00 104 LYS A CA 1
ATOM 818 C C . LYS A 1 104 ? 9.388 -0.432 -17.582 1.00 81.00 104 LYS A C 1
ATOM 820 O O . LYS A 1 104 ? 10.226 -0.847 -18.374 1.00 81.00 104 LYS A O 1
ATOM 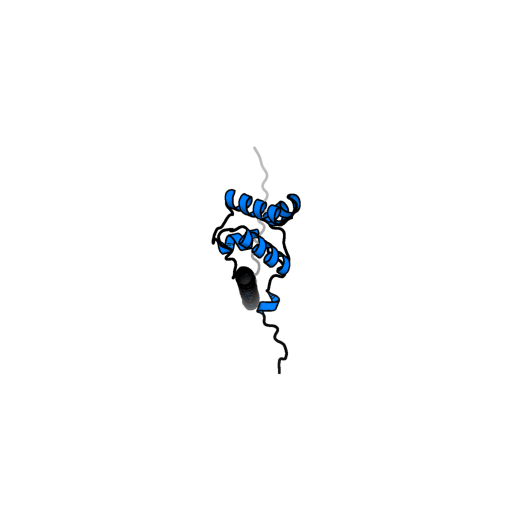825 N N . ASN A 1 105 ? 9.436 0.800 -17.075 1.00 81.38 105 ASN A N 1
ATOM 826 C CA . ASN A 1 105 ? 10.448 1.786 -17.469 1.00 81.38 105 ASN A CA 1
ATOM 827 C C . ASN A 1 105 ? 11.861 1.380 -17.026 1.00 81.38 105 ASN A C 1
ATOM 829 O O . ASN A 1 105 ? 12.817 1.587 -17.766 1.00 81.38 105 ASN A O 1
ATOM 833 N N . ILE A 1 106 ? 12.004 0.776 -15.842 1.00 77.94 106 ILE A N 1
ATOM 834 C CA . ILE A 1 106 ? 13.287 0.226 -15.376 1.00 77.94 106 ILE A CA 1
ATOM 835 C C . ILE A 1 106 ? 13.720 -0.946 -16.262 1.00 77.94 106 ILE A C 1
ATOM 837 O O . ILE A 1 106 ? 14.881 -1.020 -16.649 1.00 77.94 106 ILE A O 1
ATOM 841 N N . ALA A 1 107 ? 12.800 -1.851 -16.607 1.00 74.75 107 ALA A N 1
ATOM 842 C CA . ALA A 1 107 ? 13.093 -2.965 -17.507 1.00 74.75 107 ALA A CA 1
ATOM 843 C C . ALA A 1 107 ? 13.476 -2.483 -18.918 1.00 74.75 107 ALA A C 1
ATOM 845 O O . ALA A 1 107 ? 14.399 -3.034 -19.513 1.00 74.75 107 ALA A O 1
ATOM 846 N N . GLY A 1 108 ? 12.811 -1.435 -19.418 1.00 74.44 108 GLY A N 1
ATOM 847 C CA . GLY A 1 108 ? 13.166 -0.751 -20.664 1.00 74.44 108 GLY A CA 1
ATOM 848 C C . GLY A 1 108 ? 14.592 -0.208 -20.625 1.00 74.44 108 GLY A C 1
ATOM 849 O O . GLY A 1 108 ? 15.415 -0.628 -21.431 1.00 74.44 108 GLY A O 1
ATOM 850 N N . ARG A 1 109 ? 14.921 0.601 -19.609 1.00 73.62 109 ARG A N 1
ATOM 851 C CA . ARG A 1 109 ? 16.278 1.144 -19.434 1.00 73.62 109 ARG A CA 1
ATOM 852 C C . ARG A 1 109 ? 17.348 0.067 -19.277 1.00 73.62 109 ARG A C 1
ATOM 854 O O . ARG A 1 109 ? 18.418 0.179 -19.851 1.00 73.62 109 ARG A O 1
ATOM 861 N N . ARG A 1 110 ? 17.076 -1.014 -18.537 1.00 71.25 110 ARG A N 1
ATOM 862 C CA . ARG A 1 110 ? 18.023 -2.142 -18.426 1.00 71.25 110 ARG A CA 1
ATOM 863 C C . ARG A 1 110 ? 18.302 -2.794 -19.776 1.00 71.25 110 ARG A C 1
ATOM 865 O O . ARG A 1 110 ? 19.433 -3.185 -20.030 1.00 71.25 110 ARG A O 1
ATOM 872 N N . ARG A 1 111 ? 17.280 -2.924 -20.625 1.00 72.38 111 ARG A N 1
ATOM 873 C CA . ARG A 1 111 ? 17.454 -3.442 -21.983 1.00 72.38 111 ARG A CA 1
ATOM 874 C C . ARG A 1 111 ? 18.297 -2.486 -22.830 1.00 72.38 111 ARG A C 1
ATOM 876 O O . ARG A 1 111 ? 19.153 -2.974 -23.551 1.00 72.38 111 ARG A O 1
ATOM 883 N N . GLU A 1 112 ? 18.079 -1.177 -22.729 1.00 73.44 112 GLU A N 1
ATOM 884 C CA . GLU A 1 112 ? 18.903 -0.165 -23.414 1.00 73.44 112 GLU A CA 1
ATOM 885 C C . GLU A 1 112 ? 20.373 -0.276 -22.992 1.00 73.44 112 GLU A C 1
ATOM 887 O O . GLU A 1 112 ? 21.220 -0.498 -23.849 1.00 73.44 112 GLU A O 1
ATOM 892 N N . PHE A 1 113 ? 20.662 -0.301 -21.686 1.00 72.00 113 PHE A N 1
ATOM 893 C CA . PHE A 1 113 ? 22.027 -0.498 -21.177 1.00 72.00 113 PHE A CA 1
ATOM 894 C C . PHE A 1 113 ? 22.677 -1.807 -21.651 1.00 72.00 113 PHE A C 1
ATOM 896 O O . PHE A 1 113 ? 23.864 -1.837 -21.958 1.00 72.00 113 PHE A O 1
ATOM 903 N N . MET A 1 114 ? 21.922 -2.910 -21.722 1.00 69.38 114 MET A N 1
ATOM 904 C CA . MET A 1 114 ? 22.447 -4.172 -22.259 1.00 69.38 114 MET A CA 1
ATOM 905 C C . MET A 1 114 ? 22.780 -4.065 -23.751 1.00 69.38 114 MET A C 1
ATOM 907 O O . MET A 1 114 ? 23.769 -4.640 -24.191 1.00 69.38 114 MET A O 1
ATOM 911 N N . MET A 1 115 ? 21.972 -3.341 -24.528 1.00 69.12 115 MET A N 1
ATOM 912 C CA . MET A 1 115 ? 22.231 -3.119 -25.952 1.00 69.12 115 MET A CA 1
ATOM 913 C C . MET A 1 115 ? 23.433 -2.197 -26.173 1.00 69.12 115 MET A C 1
ATOM 915 O O . MET A 1 115 ? 24.230 -2.477 -27.062 1.00 69.12 115 MET A O 1
ATOM 919 N N . GLU A 1 116 ? 23.594 -1.156 -25.354 1.00 64.81 116 GLU A N 1
ATOM 920 C CA . GLU A 1 116 ? 24.782 -0.291 -25.361 1.00 64.81 116 GLU A CA 1
ATOM 921 C C . GLU A 1 116 ? 26.047 -1.091 -25.030 1.00 64.81 116 GLU A C 1
ATOM 923 O O . GLU A 1 116 ? 27.013 -1.032 -25.784 1.00 64.81 116 GLU A O 1
ATOM 928 N N . GLY A 1 117 ? 26.021 -1.926 -23.985 1.00 62.06 117 GLY A N 1
ATOM 929 C CA . GLY A 1 117 ? 27.149 -2.797 -23.637 1.00 62.06 117 GLY A CA 1
ATOM 930 C C . GLY A 1 117 ? 27.501 -3.801 -24.742 1.00 62.06 117 GLY A C 1
ATOM 931 O O . GLY A 1 117 ? 28.667 -3.949 -25.098 1.00 62.06 117 GLY A O 1
ATOM 932 N N . LEU A 1 118 ? 26.497 -4.437 -25.359 1.00 67.44 118 LEU A N 1
ATOM 933 C CA . LEU A 1 118 ? 26.714 -5.322 -26.510 1.00 67.44 118 LEU A CA 1
ATOM 934 C C . LEU A 1 118 ? 27.286 -4.565 -27.714 1.00 67.44 118 LEU A C 1
ATOM 936 O O . LEU A 1 118 ? 28.130 -5.093 -28.436 1.00 67.44 118 LEU A O 1
ATOM 940 N N . GLN A 1 119 ? 26.835 -3.332 -27.944 1.00 63.81 119 GLN A N 1
ATOM 941 C CA . GLN A 1 119 ? 27.346 -2.491 -29.015 1.00 63.81 119 GLN A CA 1
ATOM 942 C C . GLN A 1 119 ? 28.800 -2.073 -28.743 1.00 63.81 119 GLN A C 1
ATOM 944 O O . GLN A 1 119 ? 29.625 -2.180 -29.650 1.00 63.81 119 GLN A O 1
ATOM 949 N N . GLU A 1 120 ? 29.149 -1.687 -27.514 1.00 58.56 120 GLU A N 1
ATOM 950 C CA . GLU A 1 120 ? 30.533 -1.419 -27.101 1.00 58.56 120 GLU A CA 1
ATOM 951 C C . GLU A 1 120 ? 31.447 -2.637 -27.279 1.00 58.56 120 GLU A C 1
ATOM 953 O O . GLU A 1 120 ? 32.560 -2.488 -27.786 1.00 58.56 120 GLU A O 1
ATOM 958 N N . ASP A 1 121 ? 30.993 -3.838 -26.914 1.00 58.78 121 ASP A N 1
ATOM 959 C CA . ASP A 1 121 ? 31.758 -5.075 -27.104 1.00 58.78 121 ASP A CA 1
ATOM 960 C C . ASP A 1 121 ? 31.967 -5.387 -28.594 1.00 58.78 121 ASP A C 1
ATOM 962 O O . ASP A 1 121 ? 33.075 -5.743 -29.009 1.00 58.78 121 ASP A O 1
ATOM 966 N N . ILE A 1 122 ? 30.949 -5.168 -29.435 1.00 59.66 122 ILE A N 1
ATOM 967 C CA . ILE A 1 122 ? 31.082 -5.292 -30.894 1.00 59.66 122 ILE A CA 1
ATOM 968 C C . ILE A 1 122 ? 32.088 -4.264 -31.431 1.00 59.66 122 ILE A C 1
ATOM 970 O O . ILE A 1 122 ? 32.953 -4.627 -32.232 1.00 59.66 122 ILE A O 1
ATOM 974 N N . TYR A 1 123 ? 32.034 -3.005 -30.988 1.00 56.66 123 TYR A N 1
ATOM 975 C CA . TYR A 1 123 ? 32.988 -1.976 -31.414 1.00 56.66 123 TYR A CA 1
ATOM 976 C C . TYR A 1 123 ? 34.420 -2.275 -30.945 1.00 56.66 123 TYR A C 1
ATOM 978 O O . TYR A 1 123 ? 35.346 -2.137 -31.745 1.00 56.66 123 TYR A O 1
ATOM 986 N N . LYS A 1 124 ? 34.615 -2.766 -29.713 1.00 55.88 124 LYS A N 1
ATOM 987 C CA . LYS A 1 124 ? 35.923 -3.217 -29.196 1.00 55.88 124 LYS A CA 1
ATOM 988 C C . LYS A 1 124 ? 36.455 -4.462 -29.910 1.00 55.88 124 LYS A C 1
ATOM 990 O O . LYS A 1 124 ? 37.665 -4.629 -30.011 1.00 55.88 124 LYS A O 1
ATOM 995 N N . SER A 1 125 ? 35.577 -5.333 -30.406 1.00 53.47 125 SER A N 1
ATOM 996 C CA . SER A 1 125 ? 35.975 -6.507 -31.197 1.00 53.47 125 SER A CA 1
ATOM 997 C C . SER A 1 125 ? 36.356 -6.166 -32.647 1.00 53.47 125 SER A C 1
ATOM 999 O O . SER A 1 125 ? 37.090 -6.925 -33.277 1.00 53.47 125 SER A O 1
ATOM 1001 N N . LYS A 1 126 ? 35.882 -5.025 -33.176 1.00 51.66 126 LYS A N 1
ATOM 1002 C CA . LYS A 1 126 ? 36.166 -4.545 -34.541 1.00 51.66 126 LYS A CA 1
ATOM 1003 C C . LYS A 1 126 ? 37.367 -3.609 -34.643 1.00 51.66 126 LYS A C 1
ATOM 1005 O O . LYS A 1 126 ? 37.844 -3.384 -35.754 1.00 51.66 126 LYS A O 1
ATOM 1010 N N . THR A 1 127 ? 37.873 -3.066 -33.540 1.00 44.59 127 THR A N 1
ATOM 1011 C CA . THR A 1 127 ? 39.179 -2.406 -33.543 1.00 44.59 127 THR A CA 1
ATOM 1012 C C . THR A 1 127 ? 40.268 -3.479 -33.583 1.00 44.59 127 THR A C 1
ATOM 1014 O O . THR A 1 127 ? 40.369 -4.280 -32.650 1.00 44.59 127 THR A O 1
ATOM 1017 N N . PRO A 1 128 ? 41.104 -3.546 -34.638 1.00 44.47 128 PRO A N 1
ATOM 1018 C CA . PRO A 1 128 ? 42.242 -4.446 -34.620 1.00 44.47 128 PRO A CA 1
ATOM 1019 C C . PRO A 1 128 ? 43.125 -4.038 -33.441 1.00 44.47 128 PRO A C 1
ATOM 1021 O O . PRO A 1 128 ? 43.612 -2.908 -33.376 1.00 44.47 128 PRO A O 1
ATOM 1024 N N . ARG A 1 129 ? 43.312 -4.954 -32.484 1.00 47.06 129 ARG A N 1
ATOM 1025 C CA . ARG A 1 129 ? 44.388 -4.850 -31.498 1.00 47.06 129 ARG A CA 1
ATOM 1026 C C . ARG A 1 129 ? 45.682 -4.675 -32.288 1.00 47.06 129 ARG A C 1
ATOM 1028 O O . ARG A 1 129 ? 46.190 -5.645 -32.846 1.00 47.06 129 ARG A O 1
ATOM 1035 N N . LEU A 1 130 ? 46.214 -3.455 -32.317 1.00 43.00 130 LEU A N 1
ATOM 1036 C CA . LEU A 1 130 ? 47.629 -3.226 -32.562 1.00 43.00 130 LEU A CA 1
ATOM 1037 C C . LEU A 1 130 ? 48.365 -4.063 -31.518 1.00 43.00 130 LEU A C 1
ATOM 1039 O O . LEU A 1 130 ? 48.367 -3.750 -30.326 1.00 43.00 130 LEU A O 1
ATOM 1043 N N . GLN A 1 131 ? 48.882 -5.208 -31.958 1.00 43.09 131 GLN A N 1
ATOM 1044 C CA . GLN A 1 131 ? 49.776 -6.020 -31.161 1.00 43.09 131 GLN A CA 1
ATOM 1045 C C . GLN A 1 131 ? 50.983 -5.137 -30.870 1.00 43.09 131 GLN A C 1
ATOM 1047 O O . GLN A 1 131 ? 51.782 -4.863 -31.761 1.00 43.09 131 GLN A O 1
ATOM 1052 N N . ASN A 1 132 ? 51.089 -4.663 -29.630 1.00 43.19 132 ASN A N 1
ATOM 1053 C CA . ASN A 1 132 ? 52.317 -4.076 -29.124 1.00 43.19 132 ASN A CA 1
ATOM 1054 C C . ASN A 1 132 ? 53.357 -5.202 -29.108 1.00 43.19 132 ASN A C 1
ATOM 1056 O O . ASN A 1 132 ? 53.458 -5.987 -28.162 1.00 43.19 132 ASN A O 1
ATOM 1060 N N . SER A 1 133 ? 54.073 -5.343 -30.218 1.00 44.25 133 SER A N 1
ATOM 1061 C CA . SER A 1 133 ? 55.242 -6.193 -30.318 1.00 44.25 133 SER A CA 1
ATOM 1062 C C . SER A 1 133 ? 56.284 -5.683 -29.327 1.00 44.25 133 SER A C 1
ATOM 1064 O O . SER A 1 133 ? 56.755 -4.558 -29.450 1.00 44.25 133 SER A O 1
ATOM 1066 N N . LYS A 1 134 ? 56.596 -6.537 -28.347 1.00 49.25 134 LYS A N 1
ATOM 1067 C CA . LYS A 1 134 ? 57.864 -6.647 -27.611 1.00 49.25 134 LYS A CA 1
ATOM 1068 C C . LYS A 1 134 ? 58.698 -5.365 -27.503 1.00 49.25 134 LYS A C 1
ATOM 1070 O O . LYS A 1 134 ? 59.458 -5.042 -28.407 1.00 49.25 134 LYS A O 1
ATOM 1075 N N . ILE A 1 135 ? 58.734 -4.796 -26.301 1.00 43.12 135 ILE A N 1
ATOM 1076 C CA . ILE A 1 135 ? 59.958 -4.168 -25.795 1.00 43.12 135 ILE A CA 1
ATOM 1077 C C . ILE A 1 135 ? 60.230 -4.764 -24.412 1.00 43.12 135 ILE A C 1
ATOM 1079 O O . ILE A 1 135 ? 59.790 -4.263 -23.384 1.00 43.12 135 ILE A O 1
ATOM 1083 N N . THR A 1 136 ? 60.911 -5.908 -24.401 1.00 53.91 136 THR A N 1
ATOM 1084 C CA . THR A 1 136 ? 61.671 -6.370 -23.236 1.00 53.91 136 THR A CA 1
ATOM 1085 C C . THR A 1 136 ? 62.853 -5.419 -23.044 1.00 53.91 136 THR A C 1
ATOM 1087 O O . THR A 1 136 ? 63.638 -5.285 -23.986 1.00 53.91 136 THR A O 1
ATOM 1090 N N . PRO A 1 137 ? 63.026 -4.771 -21.880 1.00 44.62 137 PRO A N 1
ATOM 1091 C CA . PRO A 1 137 ? 64.252 -4.033 -21.611 1.00 44.62 137 PRO A CA 1
ATOM 1092 C C . PRO A 1 137 ? 65.435 -5.018 -21.518 1.00 44.62 137 PRO A C 1
ATOM 1094 O O . PRO A 1 137 ? 65.267 -6.126 -20.993 1.00 44.62 137 PRO A O 1
ATOM 1097 N N . PRO A 1 138 ? 66.625 -4.665 -22.036 1.00 42.72 138 PRO A N 1
ATOM 1098 C CA . PRO A 1 138 ? 67.793 -5.528 -21.947 1.00 42.72 138 PRO A CA 1
ATOM 1099 C C . PRO A 1 138 ? 68.237 -5.678 -20.486 1.00 42.72 138 PRO A C 1
ATOM 1101 O O . PRO A 1 138 ? 68.359 -4.702 -19.749 1.00 42.72 138 PRO A O 1
ATOM 1104 N N . LYS A 1 139 ? 68.501 -6.925 -20.079 1.00 48.22 139 LYS A N 1
ATOM 1105 C CA . LYS A 1 139 ? 69.215 -7.264 -18.843 1.00 48.22 139 LYS A CA 1
ATOM 1106 C C . LYS A 1 139 ? 70.612 -6.641 -18.897 1.00 48.22 139 LYS A C 1
ATOM 1108 O O . LYS A 1 139 ? 71.467 -7.137 -19.625 1.00 48.22 139 LYS A O 1
ATOM 1113 N N . THR A 1 140 ? 70.871 -5.621 -18.090 1.00 42.78 140 THR A N 1
ATOM 1114 C CA . THR A 1 1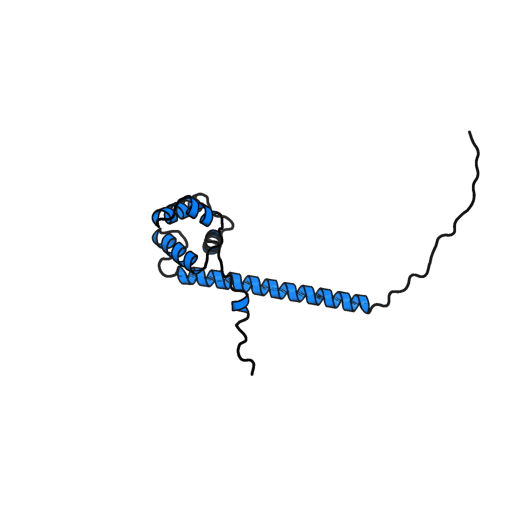40 ? 72.239 -5.237 -17.733 1.00 42.78 140 THR A CA 1
ATOM 1115 C C . THR A 1 140 ? 72.734 -6.158 -16.623 1.00 42.78 140 THR A C 1
ATOM 1117 O O . THR A 1 140 ? 72.438 -6.004 -15.441 1.00 42.78 140 THR A O 1
ATOM 1120 N N . SER A 1 141 ? 73.472 -7.179 -17.045 1.00 47.75 141 SER A N 1
ATOM 1121 C CA . SER A 1 141 ? 74.447 -7.895 -16.231 1.00 47.75 141 SER A CA 1
ATOM 1122 C C . SER A 1 141 ? 75.589 -6.954 -15.846 1.00 47.75 141 SER A C 1
ATOM 1124 O O . SER A 1 141 ? 76.162 -6.313 -16.724 1.00 47.75 141 SER A O 1
ATOM 1126 N N . GLY A 1 142 ? 75.968 -6.916 -14.572 1.00 40.22 142 GLY A N 1
ATOM 1127 C CA . GLY A 1 142 ? 77.177 -6.215 -14.143 1.00 40.22 142 GLY A CA 1
ATOM 1128 C C . GLY A 1 142 ? 77.260 -6.105 -12.632 1.00 40.22 142 GLY A C 1
ATOM 1129 O O . GLY A 1 142 ? 76.878 -5.092 -12.062 1.00 40.22 142 GLY A O 1
ATOM 1130 N N . GLY A 1 143 ? 77.719 -7.172 -11.978 1.00 47.59 143 GLY A N 1
ATOM 1131 C CA . GLY A 1 143 ? 78.084 -7.113 -10.570 1.00 47.59 143 GLY A CA 1
ATOM 1132 C C . GLY A 1 143 ? 79.379 -6.331 -10.377 1.00 47.59 143 GLY A C 1
ATOM 1133 O O . GLY A 1 143 ? 80.311 -6.516 -11.150 1.00 47.59 143 GLY A O 1
ATOM 1134 N N . VAL A 1 144 ? 79.453 -5.539 -9.307 1.00 43.62 144 VAL A N 1
ATOM 1135 C CA . VAL A 1 144 ? 80.707 -5.214 -8.621 1.00 43.62 144 VAL A CA 1
ATOM 1136 C C . VAL A 1 144 ? 80.423 -5.170 -7.117 1.00 43.62 144 VAL A C 1
ATOM 1138 O O . VAL A 1 144 ? 79.526 -4.479 -6.645 1.00 43.62 144 VAL A O 1
ATOM 1141 N N . LYS A 1 145 ? 81.171 -6.010 -6.404 1.00 48.12 145 LYS A N 1
ATOM 1142 C CA . LYS A 1 145 ? 81.313 -6.118 -4.948 1.00 48.12 145 LYS A CA 1
ATOM 1143 C C . LYS A 1 145 ? 82.348 -5.077 -4.480 1.00 48.12 145 LYS A C 1
ATOM 1145 O O . LYS A 1 145 ? 83.110 -4.604 -5.314 1.00 48.12 145 LYS A O 1
ATOM 1150 N N . LEU A 1 146 ? 82.456 -4.893 -3.156 1.00 45.22 146 LEU A N 1
ATOM 1151 C CA . LEU A 1 146 ? 83.393 -4.049 -2.373 1.00 45.22 146 LEU A CA 1
ATOM 1152 C C . LEU A 1 146 ? 82.747 -2.701 -1.995 1.00 45.22 146 LEU A C 1
ATOM 1154 O O . LEU A 1 146 ? 82.305 -1.976 -2.870 1.00 45.22 146 LEU A O 1
ATOM 1158 N N . GLY A 1 147 ? 82.584 -2.307 -0.734 1.00 41.62 147 GLY A N 1
ATOM 1159 C CA . GLY A 1 147 ? 83.240 -2.712 0.507 1.00 41.62 147 GLY A CA 1
ATOM 1160 C C . GLY A 1 147 ? 83.800 -1.447 1.155 1.00 41.62 147 GLY A C 1
ATOM 1161 O O . GLY A 1 147 ? 84.693 -0.861 0.559 1.00 41.62 147 GLY A O 1
ATOM 1162 N N . PHE A 1 148 ? 83.205 -1.026 2.276 1.00 40.50 148 PHE A N 1
ATOM 1163 C CA . PHE A 1 148 ? 83.736 -0.349 3.474 1.00 40.50 148 PHE A CA 1
ATOM 1164 C C . PHE A 1 148 ? 82.555 0.235 4.257 1.00 40.50 148 PHE A C 1
ATOM 1166 O O . PHE A 1 148 ? 81.697 0.894 3.628 1.00 40.50 148 PHE A O 1
#

Sequence (148 aa):
MPLFRQSQIQKHTPKTINLPNLYKNLLNVNDLSATDKINIMKALEKSGYDYTTSSKILGGKDLNISKVKELAGHLSKAGLKGFTQNDTNRIVDKYVRKEAIKKKNIAGRRREFMMEGLQEDIYKSKTPRLQNSKITPPKTSGGVKLGF